Protein AF-A0ABC9Z195-F1 (afdb_monomer)

Sequence (83 aa):
MRMLQYLAVVAVVFAVNLMPAFGPPTVAVLVLFRLNWHLDPVVLVVTGALTSGTGRYLLAAATGRVRDRLSTRRKASLRAAKD

Secondary structure (DSSP, 8-state):
-HHHHHHHHHHHHHHHHHSSS-SPPHHHHHHHHHHHH---HHHHHHHHHHHHHHHHHHHHHHHHHHHHTS-HHHHHHHHHTT-

Structure (mmCIF, N/CA/C/O backbone):
data_AF-A0ABC9Z195-F1
#
_entry.id   AF-A0ABC9Z195-F1
#
loop_
_atom_site.group_PDB
_atom_site.id
_atom_site.type_symbol
_atom_site.label_atom_id
_atom_site.label_alt_id
_atom_site.label_comp_id
_atom_site.label_asym_id
_atom_site.label_entity_id
_atom_site.label_seq_id
_atom_site.pdbx_PDB_ins_code
_atom_site.Cartn_x
_atom_site.Cartn_y
_atom_site.Cartn_z
_atom_site.occupancy
_atom_site.B_iso_or_equiv
_atom_site.auth_seq_id
_atom_site.auth_comp_id
_atom_site.auth_asym_id
_atom_site.auth_atom_id
_atom_site.pdbx_PDB_model_num
ATOM 1 N N . MET A 1 1 ? 21.615 -11.415 -11.989 1.00 60.06 1 MET A N 1
ATOM 2 C CA . MET A 1 1 ? 21.522 -10.082 -11.341 1.00 60.06 1 MET A CA 1
ATOM 3 C C . MET A 1 1 ? 20.120 -9.466 -11.343 1.00 60.06 1 MET A C 1
ATOM 5 O O . MET A 1 1 ? 19.742 -8.947 -10.305 1.00 60.06 1 MET A O 1
ATOM 9 N N . ARG A 1 2 ? 19.312 -9.564 -12.416 1.00 66.81 2 ARG A N 1
ATOM 10 C CA . ARG A 1 2 ? 17.952 -8.968 -12.450 1.00 66.81 2 ARG A CA 1
ATOM 11 C C . ARG A 1 2 ? 17.009 -9.447 -11.333 1.00 66.81 2 ARG A C 1
ATOM 13 O O . ARG A 1 2 ? 16.258 -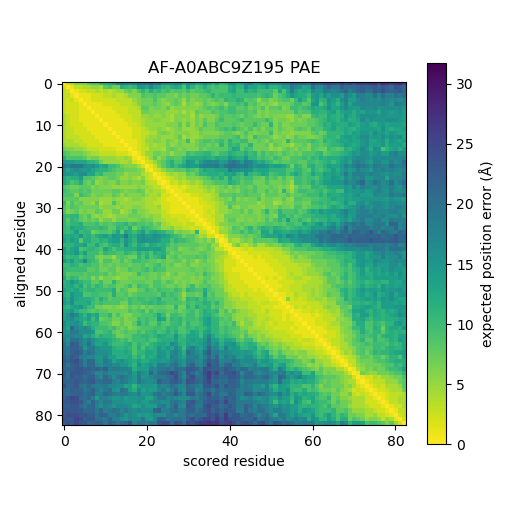8.658 -10.781 1.00 66.81 2 ARG A O 1
ATOM 20 N N . MET A 1 3 ? 17.093 -10.717 -10.935 1.00 73.56 3 MET A N 1
ATOM 21 C CA . MET A 1 3 ? 16.233 -11.288 -9.885 1.00 73.56 3 MET A CA 1
ATOM 22 C C . MET A 1 3 ? 16.424 -10.638 -8.502 1.00 73.56 3 MET A C 1
ATOM 24 O O . MET A 1 3 ? 15.448 -10.414 -7.794 1.00 73.56 3 MET A O 1
ATOM 28 N N . LEU A 1 4 ? 17.657 -10.256 -8.146 1.00 80.12 4 LEU A N 1
ATOM 29 C CA . LEU A 1 4 ? 17.936 -9.525 -6.901 1.00 80.12 4 LEU A CA 1
ATOM 30 C C . LEU A 1 4 ? 17.316 -8.121 -6.911 1.00 80.12 4 LEU A C 1
ATOM 32 O O . LEU A 1 4 ? 16.858 -7.648 -5.877 1.00 80.12 4 LEU A O 1
ATOM 36 N N . GLN A 1 5 ? 17.254 -7.475 -8.078 1.00 76.69 5 GLN A N 1
ATOM 37 C CA . GLN A 1 5 ? 16.648 -6.150 -8.227 1.00 76.69 5 GLN A CA 1
ATOM 38 C C . GLN A 1 5 ? 15.132 -6.218 -8.015 1.00 76.69 5 GLN A C 1
ATOM 40 O O . GLN A 1 5 ? 14.588 -5.399 -7.283 1.00 76.69 5 GLN A O 1
ATOM 45 N N . TYR A 1 6 ? 14.458 -7.236 -8.562 1.00 72.94 6 TYR A N 1
ATOM 46 C CA . TYR A 1 6 ? 13.029 -7.453 -8.309 1.00 72.94 6 TYR A CA 1
ATOM 47 C C . TYR A 1 6 ? 12.733 -7.743 -6.831 1.00 72.94 6 TYR A C 1
ATOM 49 O O . TYR A 1 6 ? 11.783 -7.189 -6.281 1.00 72.94 6 TYR A O 1
ATOM 57 N N . LEU A 1 7 ? 13.567 -8.543 -6.159 1.00 79.25 7 LEU A N 1
ATOM 58 C CA . LEU A 1 7 ? 13.429 -8.783 -4.717 1.00 79.25 7 LEU A CA 1
ATOM 59 C C . LEU A 1 7 ? 13.634 -7.505 -3.894 1.00 79.25 7 LEU A C 1
ATOM 61 O O . LEU A 1 7 ? 12.893 -7.272 -2.942 1.00 79.25 7 LEU A O 1
ATOM 65 N N . ALA A 1 8 ? 14.587 -6.652 -4.278 1.00 81.19 8 ALA A N 1
ATOM 66 C CA . ALA A 1 8 ? 14.800 -5.361 -3.631 1.00 81.19 8 ALA A CA 1
ATOM 67 C C . ALA A 1 8 ? 13.588 -4.426 -3.797 1.00 81.19 8 ALA A C 1
ATOM 69 O O . ALA A 1 8 ? 13.169 -3.807 -2.820 1.00 81.19 8 ALA A O 1
ATOM 70 N N . VAL A 1 9 ? 12.974 -4.375 -4.989 1.00 77.81 9 VAL A N 1
ATOM 71 C CA . VAL A 1 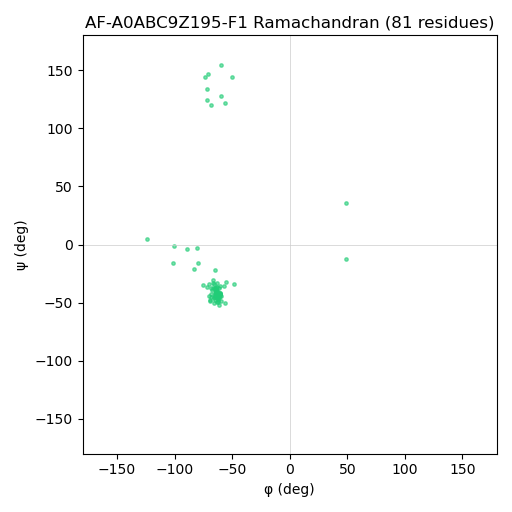9 ? 11.719 -3.627 -5.218 1.00 77.81 9 VAL A CA 1
ATOM 72 C C . VAL A 1 9 ? 10.639 -4.114 -4.259 1.00 77.81 9 VAL A C 1
ATOM 74 O O . VAL A 1 9 ? 10.015 -3.306 -3.577 1.00 77.81 9 VAL A O 1
ATOM 77 N N . VAL A 1 10 ? 10.435 -5.433 -4.184 1.00 77.50 10 VAL A N 1
ATOM 78 C CA . VAL A 1 10 ? 9.421 -6.039 -3.315 1.00 77.50 10 VAL A CA 1
ATOM 79 C C . VAL A 1 10 ? 9.689 -5.690 -1.855 1.00 77.50 10 VAL A C 1
ATOM 81 O O . VAL A 1 10 ? 8.789 -5.212 -1.173 1.00 77.50 10 VAL A O 1
ATOM 84 N N . ALA A 1 11 ? 10.923 -5.856 -1.380 1.00 80.62 11 ALA A N 1
ATOM 85 C CA . ALA A 1 11 ? 11.283 -5.559 0.003 1.00 80.62 11 ALA A CA 1
ATOM 86 C C . ALA A 1 11 ? 11.042 -4.082 0.362 1.00 80.62 11 ALA A C 1
ATOM 88 O O . ALA A 1 11 ? 10.452 -3.793 1.403 1.00 80.62 11 ALA A O 1
ATOM 89 N N . VAL A 1 12 ? 11.432 -3.148 -0.512 1.00 80.25 12 VAL A N 1
ATOM 90 C CA . VAL A 1 12 ? 11.243 -1.708 -0.278 1.00 80.25 12 VAL A CA 1
ATOM 91 C C . VAL A 1 12 ? 9.767 -1.328 -0.344 1.00 80.25 12 VAL A C 1
ATOM 93 O O . VAL A 1 12 ? 9.270 -0.664 0.562 1.00 80.25 12 VAL A O 1
ATOM 96 N N . VAL A 1 13 ? 9.035 -1.767 -1.372 1.00 75.75 13 VAL A N 1
ATOM 97 C CA . VAL A 1 13 ? 7.597 -1.477 -1.513 1.00 75.75 13 VAL A CA 1
ATOM 98 C C . VAL A 1 13 ? 6.806 -2.050 -0.338 1.00 75.75 13 VAL A C 1
ATOM 100 O O . VAL A 1 13 ? 5.878 -1.400 0.149 1.00 75.75 13 VAL A O 1
ATOM 103 N N . PHE A 1 14 ? 7.192 -3.232 0.143 1.00 75.31 14 PHE A N 1
ATOM 104 C CA . PHE A 1 14 ? 6.608 -3.860 1.320 1.00 75.31 14 PHE A CA 1
ATOM 105 C C . PHE A 1 14 ? 6.899 -3.059 2.592 1.00 75.31 14 PHE A C 1
ATOM 107 O O . PHE A 1 14 ? 5.967 -2.718 3.315 1.00 75.31 14 PHE A O 1
ATOM 114 N N . ALA A 1 15 ? 8.162 -2.695 2.839 1.00 76.31 15 ALA A N 1
ATOM 115 C CA . ALA A 1 15 ? 8.561 -1.914 4.010 1.00 76.31 15 ALA A CA 1
ATOM 116 C C . ALA A 1 15 ? 7.879 -0.536 4.050 1.00 76.31 15 ALA A C 1
ATOM 118 O O . ALA A 1 15 ? 7.363 -0.125 5.088 1.00 7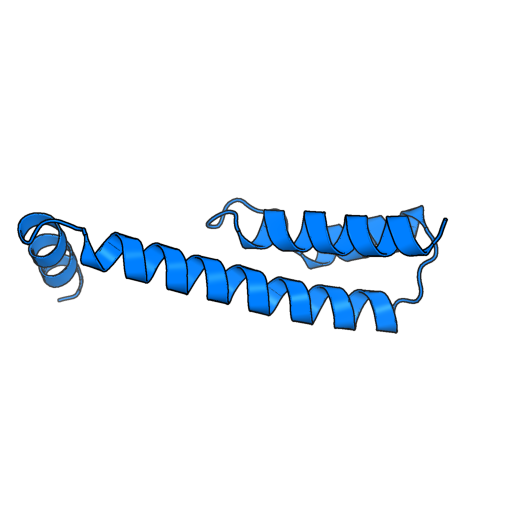6.31 15 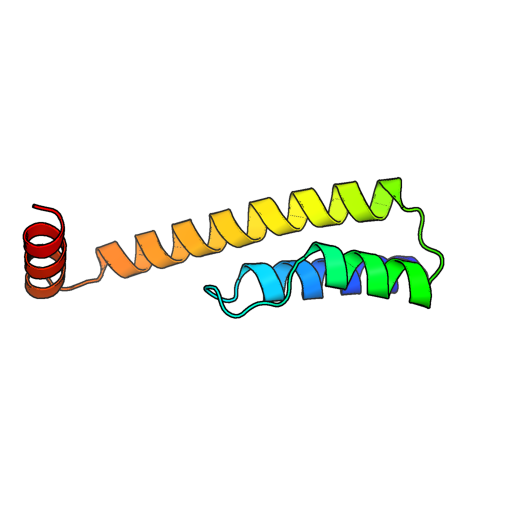ALA A O 1
ATOM 119 N N . VAL A 1 16 ? 7.800 0.142 2.902 1.00 75.06 16 VAL A N 1
ATOM 120 C CA . VAL A 1 16 ? 7.104 1.427 2.755 1.00 75.06 16 VAL A CA 1
ATOM 121 C C . VAL A 1 16 ? 5.606 1.290 3.036 1.00 75.06 16 VAL A C 1
ATOM 123 O O . VAL A 1 16 ? 5.033 2.165 3.676 1.00 75.06 16 VAL A O 1
ATOM 126 N N . ASN A 1 17 ? 4.966 0.194 2.610 1.00 70.69 17 ASN A N 1
ATOM 127 C CA . ASN A 1 17 ? 3.545 -0.047 2.898 1.00 70.69 17 ASN A CA 1
ATOM 128 C C . ASN A 1 17 ? 3.274 -0.581 4.310 1.00 70.69 17 ASN A C 1
ATOM 130 O O . ASN A 1 17 ? 2.130 -0.532 4.761 1.00 70.69 17 ASN A O 1
ATOM 134 N N . LEU A 1 18 ? 4.300 -1.070 5.008 1.00 67.44 18 LEU A N 1
ATOM 135 C CA . LEU A 1 18 ? 4.223 -1.443 6.417 1.00 67.44 18 LEU A CA 1
ATOM 136 C C . LEU A 1 18 ? 4.396 -0.223 7.340 1.00 67.44 18 LEU A C 1
ATOM 138 O O . LEU A 1 18 ? 3.958 -0.256 8.489 1.00 67.44 18 LEU A O 1
ATOM 142 N N . MET A 1 19 ? 4.990 0.869 6.847 1.00 67.94 19 MET A N 1
ATOM 143 C CA . MET A 1 19 ? 5.036 2.139 7.570 1.00 67.94 19 MET A CA 1
ATOM 144 C C . MET A 1 19 ? 3.646 2.806 7.597 1.00 67.94 19 MET A C 1
ATOM 146 O O . MET A 1 19 ? 3.070 3.078 6.541 1.00 67.94 19 MET A O 1
ATOM 150 N N . PRO A 1 20 ? 3.098 3.136 8.781 1.00 62.34 20 PRO A N 1
ATOM 151 C CA . PRO A 1 20 ? 1.842 3.877 8.881 1.00 62.34 20 PRO A CA 1
ATOM 152 C C . PRO A 1 20 ? 2.040 5.308 8.371 1.00 62.34 20 PRO A C 1
ATOM 154 O O . PRO A 1 20 ? 2.865 5.996 8.944 1.00 62.34 20 PRO A O 1
ATOM 157 N N . ALA A 1 21 ? 1.310 5.744 7.334 1.00 61.97 21 ALA A N 1
ATOM 158 C CA . ALA A 1 21 ? 1.208 7.111 6.762 1.00 61.97 21 ALA A CA 1
ATOM 159 C C . ALA A 1 21 ? 2.501 7.917 6.450 1.00 61.97 21 ALA A C 1
ATOM 161 O O . ALA A 1 21 ? 2.425 8.913 5.739 1.00 61.97 21 ALA A O 1
ATOM 162 N N . PHE A 1 22 ? 3.673 7.492 6.918 1.00 64.62 22 PHE A N 1
ATOM 163 C CA . PHE A 1 22 ? 4.959 8.183 6.815 1.00 64.62 22 PHE A CA 1
ATOM 164 C C . PHE A 1 22 ? 5.846 7.627 5.692 1.00 64.62 22 PHE A C 1
ATOM 166 O O . PHE A 1 22 ? 6.961 8.103 5.490 1.00 64.62 22 PHE A O 1
ATOM 173 N N . GLY A 1 23 ? 5.380 6.605 4.971 1.00 65.75 23 GLY A N 1
ATOM 174 C CA . GLY A 1 23 ? 6.106 6.041 3.840 1.00 65.75 23 GLY A CA 1
ATOM 175 C C . GLY A 1 23 ? 6.064 6.964 2.609 1.00 65.75 23 GLY A C 1
ATOM 176 O O . GLY A 1 23 ? 5.031 7.585 2.348 1.00 65.75 23 GLY A O 1
ATOM 177 N N . PRO A 1 24 ? 7.146 7.045 1.812 1.00 66.56 24 PRO A N 1
ATOM 178 C CA . PRO A 1 24 ? 7.137 7.749 0.530 1.00 66.56 24 PRO A CA 1
ATOM 179 C C . PRO A 1 24 ? 6.100 7.148 -0.440 1.00 66.56 24 PRO A C 1
ATOM 181 O O . PRO A 1 24 ? 5.768 5.962 -0.342 1.00 66.56 24 PRO A O 1
ATOM 184 N N . PRO A 1 25 ? 5.586 7.922 -1.414 1.00 74.62 25 PRO A N 1
ATOM 185 C CA . PRO A 1 25 ? 4.593 7.419 -2.357 1.00 74.62 25 PRO A CA 1
ATOM 186 C C . PRO A 1 25 ? 5.150 6.227 -3.144 1.00 74.62 25 PRO A C 1
ATOM 188 O O . PRO A 1 25 ? 6.210 6.318 -3.764 1.00 74.62 25 PRO A O 1
ATOM 191 N N . THR A 1 26 ? 4.416 5.108 -3.162 1.00 74.50 26 THR A N 1
ATOM 192 C CA . THR A 1 26 ? 4.850 3.854 -3.811 1.00 74.50 26 THR A CA 1
ATOM 193 C C . THR A 1 26 ? 5.206 4.060 -5.286 1.00 74.50 26 THR A C 1
ATOM 195 O O . THR A 1 26 ? 6.134 3.440 -5.792 1.00 74.50 26 THR A O 1
ATOM 198 N N . VAL A 1 27 ? 4.529 4.993 -5.959 1.00 73.81 27 VAL A N 1
ATOM 199 C CA . VAL A 1 27 ? 4.832 5.390 -7.341 1.00 73.81 27 VAL A CA 1
ATOM 200 C C . VAL A 1 27 ? 6.251 5.951 -7.474 1.00 73.81 27 VAL A C 1
ATOM 202 O O . VAL A 1 27 ? 6.958 5.564 -8.398 1.00 73.81 27 VAL A O 1
ATOM 205 N 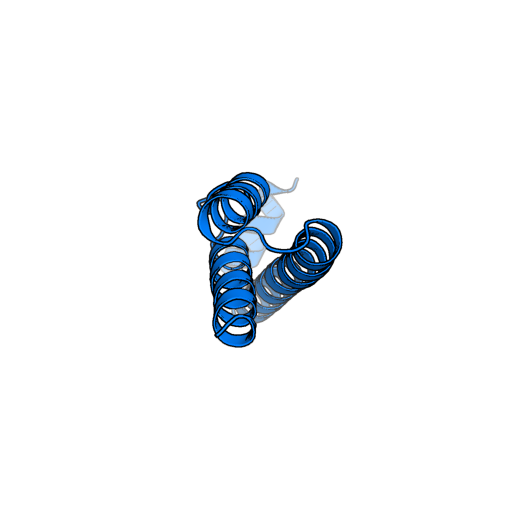N . ALA A 1 28 ? 6.713 6.793 -6.543 1.00 76.25 28 ALA A N 1
ATOM 206 C CA . ALA A 1 28 ? 8.070 7.344 -6.585 1.00 76.25 28 ALA A CA 1
ATOM 207 C C . ALA A 1 28 ? 9.136 6.254 -6.418 1.00 76.25 28 ALA A C 1
ATOM 209 O O . ALA A 1 28 ? 10.154 6.277 -7.107 1.00 76.25 28 ALA A O 1
ATOM 210 N N . VAL A 1 29 ? 8.869 5.259 -5.565 1.00 75.06 29 VAL A N 1
ATOM 211 C CA . VAL A 1 29 ? 9.736 4.084 -5.412 1.00 75.06 29 VAL A CA 1
ATOM 212 C C . VAL A 1 29 ? 9.824 3.325 -6.739 1.00 75.06 29 VAL A C 1
ATOM 214 O O . VAL A 1 29 ? 10.918 3.110 -7.249 1.00 75.06 29 VAL A O 1
ATOM 217 N N . LEU A 1 30 ? 8.691 2.983 -7.359 1.00 75.50 30 LEU A N 1
ATOM 218 C CA . LEU A 1 30 ? 8.679 2.258 -8.636 1.00 75.50 30 LEU A CA 1
ATOM 219 C C . LEU A 1 30 ? 9.381 3.043 -9.758 1.00 75.50 30 LEU A C 1
ATOM 221 O O . LEU A 1 30 ? 10.159 2.469 -10.518 1.00 75.50 30 LEU A O 1
ATOM 225 N N . VAL A 1 31 ? 9.169 4.358 -9.838 1.00 75.75 31 VAL A N 1
ATOM 226 C CA . VAL A 1 31 ? 9.836 5.220 -10.827 1.00 75.75 31 VAL A CA 1
ATOM 227 C C . VAL A 1 31 ? 11.356 5.229 -10.627 1.00 75.75 31 VAL A C 1
ATOM 229 O O . VAL A 1 31 ? 12.089 5.089 -11.606 1.00 75.75 31 VAL A O 1
ATOM 232 N N . LEU A 1 32 ? 11.843 5.309 -9.383 1.00 76.75 32 LEU A N 1
ATOM 233 C CA . LEU A 1 32 ? 13.276 5.257 -9.069 1.00 76.75 32 LEU A CA 1
ATOM 234 C C . LEU A 1 32 ? 13.916 3.931 -9.507 1.00 76.75 32 LEU A C 1
ATOM 236 O O . LEU A 1 32 ? 14.998 3.930 -10.100 1.00 76.75 32 LEU A O 1
ATOM 240 N N . PHE A 1 33 ? 13.239 2.808 -9.247 1.00 70.56 33 PHE A N 1
ATOM 241 C CA . PHE A 1 33 ? 13.702 1.478 -9.652 1.00 70.56 33 PHE A CA 1
ATOM 242 C C . PHE A 1 33 ? 13.695 1.303 -11.178 1.00 70.56 33 PHE A C 1
ATOM 244 O O . PHE A 1 33 ? 14.624 0.713 -11.733 1.00 70.56 33 PHE A O 1
ATOM 251 N N . ARG A 1 34 ? 12.694 1.862 -11.873 1.00 73.69 34 ARG A N 1
ATOM 252 C CA . ARG A 1 34 ? 12.652 1.887 -13.342 1.00 73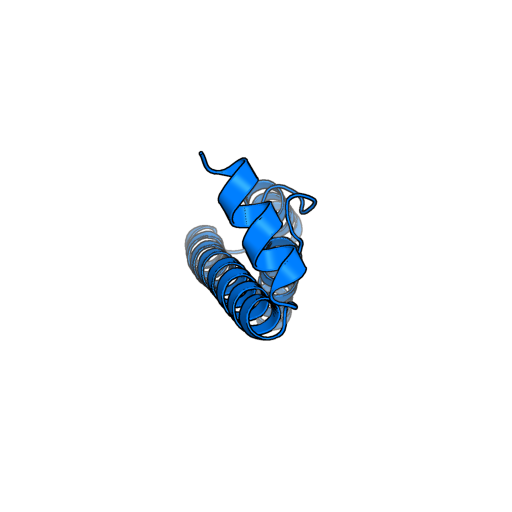.69 34 ARG A CA 1
ATOM 253 C C . ARG A 1 34 ? 13.822 2.683 -13.925 1.00 73.69 34 ARG A C 1
ATOM 255 O O . ARG A 1 34 ? 14.466 2.192 -14.849 1.00 73.69 34 ARG A O 1
ATOM 262 N N . LEU A 1 35 ? 14.104 3.873 -13.381 1.00 76.00 35 LEU A N 1
ATOM 263 C CA . LEU A 1 35 ? 15.207 4.727 -13.838 1.00 76.00 35 LEU A CA 1
ATOM 264 C C . LEU A 1 35 ? 16.582 4.084 -13.610 1.00 76.00 35 LEU A C 1
ATOM 266 O O . LEU A 1 35 ? 17.444 4.182 -14.475 1.00 76.00 35 LEU A O 1
ATOM 270 N N . ASN A 1 36 ? 16.786 3.420 -12.467 1.00 76.00 36 ASN A N 1
ATOM 271 C CA . ASN A 1 36 ? 18.091 2.846 -12.123 1.00 76.00 36 ASN A CA 1
ATOM 272 C C . ASN A 1 36 ? 18.419 1.561 -12.894 1.00 76.00 36 ASN A C 1
ATOM 274 O O . ASN A 1 36 ? 19.581 1.327 -13.214 1.00 76.00 36 ASN A O 1
ATOM 278 N N . TRP A 1 37 ? 17.424 0.715 -13.185 1.00 66.81 37 TRP A N 1
ATOM 279 C CA . TRP A 1 37 ? 17.688 -0.651 -13.659 1.00 66.81 37 TRP A CA 1
ATOM 280 C C . TRP A 1 37 ? 17.039 -1.034 -14.994 1.00 66.81 37 TRP A C 1
ATOM 282 O O . TRP A 1 37 ? 17.179 -2.186 -15.401 1.00 66.81 37 TRP A O 1
ATOM 292 N N . HIS A 1 38 ? 16.371 -0.106 -15.700 1.00 67.50 38 HIS A N 1
ATOM 293 C CA . HIS A 1 38 ? 15.693 -0.377 -16.985 1.00 67.50 38 HIS A CA 1
ATOM 294 C C . HIS A 1 38 ? 14.791 -1.628 -16.931 1.00 67.50 38 HIS A C 1
ATOM 296 O O . HIS A 1 38 ? 14.699 -2.414 -17.874 1.00 67.50 38 HIS A O 1
ATOM 302 N N . LEU A 1 39 ? 14.153 -1.840 -15.779 1.00 66.69 39 LEU A N 1
ATOM 303 C CA . LEU A 1 39 ? 13.274 -2.981 -15.551 1.00 66.69 39 LEU A CA 1
ATOM 304 C C . LEU A 1 39 ? 11.985 -2.811 -16.354 1.00 66.69 39 LEU A C 1
ATOM 306 O O . LEU A 1 39 ? 11.494 -1.692 -16.529 1.00 66.69 39 LEU A O 1
ATOM 310 N N . ASP A 1 40 ? 11.430 -3.937 -16.807 1.00 75.19 40 ASP A N 1
ATOM 311 C CA . ASP A 1 40 ? 10.167 -3.942 -17.536 1.00 75.19 40 ASP A CA 1
ATOM 312 C C . ASP A 1 40 ? 9.057 -3.265 -16.702 1.00 75.19 40 ASP A C 1
ATOM 314 O O . ASP A 1 40 ? 8.801 -3.680 -15.562 1.00 75.19 40 ASP A O 1
ATOM 318 N N . PRO A 1 41 ? 8.415 -2.206 -17.228 1.00 73.69 41 PRO A N 1
ATOM 319 C CA . PRO A 1 41 ? 7.461 -1.412 -16.466 1.00 73.69 41 PRO A CA 1
ATOM 320 C C . PRO A 1 41 ? 6.199 -2.189 -16.093 1.00 73.69 41 PRO A C 1
ATOM 322 O O . PRO A 1 41 ? 5.631 -1.923 -15.035 1.00 73.69 41 PRO A O 1
ATOM 325 N N . VAL A 1 42 ? 5.769 -3.153 -16.911 1.00 77.25 42 VAL A N 1
ATOM 326 C CA . VAL A 1 42 ? 4.559 -3.939 -16.641 1.00 77.25 42 VAL A CA 1
ATOM 327 C C . VAL A 1 42 ? 4.807 -4.846 -15.444 1.00 77.25 42 VAL A C 1
ATOM 329 O O . VAL A 1 42 ? 4.040 -4.825 -14.480 1.00 77.25 42 VAL A O 1
ATOM 332 N N . VAL A 1 43 ? 5.929 -5.571 -15.452 1.00 74.88 43 VAL A N 1
ATOM 333 C CA . VAL A 1 43 ? 6.318 -6.440 -14.331 1.00 74.88 43 VAL A CA 1
ATOM 334 C C . VAL A 1 43 ? 6.486 -5.623 -13.050 1.00 74.88 43 VAL A C 1
ATOM 336 O O . VAL A 1 43 ? 6.021 -6.033 -11.987 1.00 74.88 43 VAL A O 1
ATOM 339 N N . LEU A 1 44 ? 7.101 -4.442 -13.134 1.00 76.06 44 LEU A N 1
ATOM 340 C CA . LEU A 1 44 ? 7.337 -3.583 -11.976 1.00 76.06 44 LEU A CA 1
ATOM 341 C C . LEU A 1 44 ? 6.032 -3.065 -11.349 1.00 76.06 44 LEU A C 1
ATOM 343 O O . LEU A 1 44 ? 5.883 -3.106 -10.128 1.00 76.06 44 LEU A O 1
ATOM 347 N N . VAL 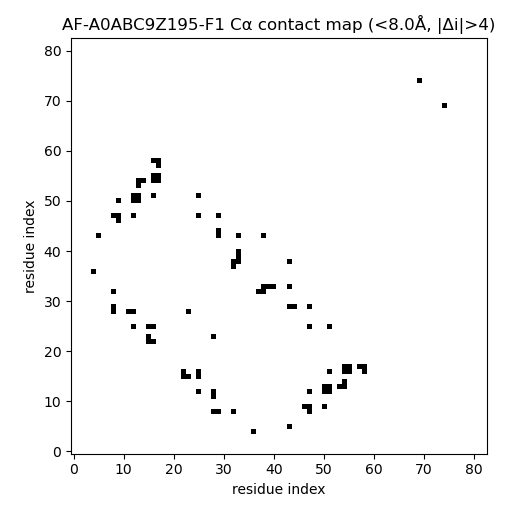A 1 45 ? 5.077 -2.617 -12.170 1.00 76.62 45 VAL A N 1
ATOM 348 C CA . VAL A 1 45 ? 3.775 -2.119 -11.700 1.00 76.62 45 VAL A CA 1
ATOM 349 C C . VAL A 1 45 ? 2.935 -3.245 -11.109 1.00 76.62 45 VAL A C 1
ATOM 351 O O . VAL A 1 45 ? 2.388 -3.068 -10.023 1.00 76.62 45 VAL A O 1
ATOM 354 N N . VAL A 1 46 ? 2.865 -4.409 -11.765 1.00 79.69 46 VAL A N 1
ATOM 355 C CA . VAL A 1 46 ? 2.094 -5.559 -11.261 1.00 79.69 46 VAL A CA 1
ATOM 356 C C . VAL A 1 46 ? 2.660 -6.038 -9.926 1.00 79.69 46 VAL A C 1
ATOM 358 O O . VAL A 1 46 ? 1.923 -6.164 -8.948 1.00 79.69 46 VAL A O 1
ATOM 361 N N . THR A 1 47 ? 3.979 -6.234 -9.851 1.00 75.69 47 THR A N 1
ATOM 362 C CA . THR A 1 47 ? 4.633 -6.688 -8.616 1.00 75.69 47 THR A CA 1
ATOM 363 C C . THR A 1 47 ? 4.490 -5.635 -7.514 1.00 75.69 47 THR A C 1
ATOM 365 O O . THR A 1 47 ? 4.099 -5.958 -6.396 1.00 75.69 47 THR A O 1
ATOM 368 N N . GLY A 1 48 ? 4.706 -4.355 -7.837 1.00 74.38 48 GLY A N 1
ATOM 369 C CA . GLY A 1 48 ? 4.542 -3.241 -6.905 1.00 74.38 48 GLY A CA 1
ATOM 370 C C . GLY A 1 48 ? 3.117 -3.100 -6.366 1.00 74.38 48 GLY A C 1
ATOM 371 O O . GLY A 1 48 ? 2.936 -2.898 -5.166 1.00 74.38 48 GLY A O 1
ATOM 372 N N . ALA A 1 49 ? 2.100 -3.246 -7.218 1.00 79.00 49 ALA A N 1
ATOM 373 C CA . ALA A 1 49 ? 0.695 -3.176 -6.824 1.00 79.00 49 ALA A CA 1
ATOM 374 C C . ALA A 1 49 ? 0.307 -4.332 -5.890 1.00 79.00 49 ALA A C 1
ATOM 376 O O . ALA A 1 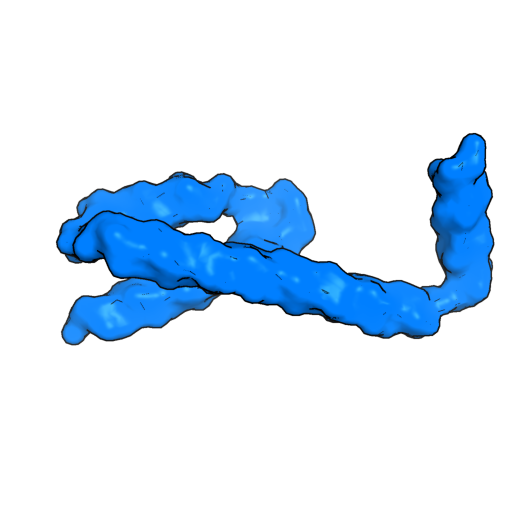49 ? -0.293 -4.095 -4.839 1.00 79.00 49 ALA A O 1
ATOM 377 N N . LEU A 1 50 ? 0.706 -5.563 -6.230 1.00 78.94 50 LEU A N 1
ATOM 378 C CA . LEU A 1 50 ? 0.448 -6.747 -5.407 1.00 78.94 50 LEU A CA 1
ATOM 379 C C . LEU A 1 50 ? 1.138 -6.645 -4.043 1.00 78.94 50 LEU A C 1
ATOM 381 O O . LEU A 1 50 ? 0.506 -6.865 -3.006 1.00 78.94 50 LEU A O 1
ATOM 385 N N . THR A 1 51 ? 2.413 -6.250 -4.020 1.00 76.94 51 THR A N 1
ATOM 386 C CA . THR A 1 51 ? 3.161 -6.054 -2.773 1.00 76.94 51 THR A CA 1
ATOM 387 C C . THR A 1 51 ? 2.566 -4.924 -1.928 1.00 76.94 51 THR A C 1
ATOM 389 O O . THR A 1 51 ? 2.446 -5.072 -0.713 1.00 76.94 51 THR A O 1
ATOM 392 N N . SER A 1 52 ? 2.142 -3.823 -2.553 1.00 74.56 52 SER A N 1
ATOM 393 C CA . SER A 1 52 ? 1.525 -2.677 -1.874 1.00 74.56 52 SER A CA 1
ATOM 394 C C . SER A 1 52 ? 0.197 -3.041 -1.202 1.00 74.56 52 SER A C 1
ATOM 396 O O . SER A 1 52 ? 0.013 -2.795 -0.006 1.00 74.56 52 SER A O 1
ATOM 398 N N . GLY A 1 53 ? -0.700 -3.711 -1.937 1.00 75.38 53 GLY A N 1
ATOM 399 C CA . GLY A 1 53 ? -1.971 -4.196 -1.394 1.00 75.38 53 GLY A CA 1
ATOM 400 C C . GLY A 1 53 ? -1.769 -5.175 -0.236 1.00 75.38 53 GLY A C 1
ATOM 401 O O . GLY A 1 53 ? -2.385 -5.029 0.821 1.00 75.38 53 GLY A O 1
ATOM 402 N N . THR A 1 54 ? -0.834 -6.115 -0.397 1.00 76.50 54 THR A N 1
ATOM 403 C CA . THR A 1 54 ? -0.507 -7.107 0.638 1.00 76.50 54 THR A CA 1
ATOM 404 C C . THR A 1 54 ? 0.092 -6.456 1.890 1.00 76.50 54 THR A C 1
ATOM 406 O O . THR A 1 54 ? -0.292 -6.810 3.003 1.00 76.50 54 THR A O 1
ATOM 409 N N . GLY A 1 55 ? 0.983 -5.468 1.735 1.00 75.00 55 GLY A N 1
ATOM 410 C CA . GLY A 1 55 ? 1.598 -4.746 2.854 1.00 75.00 55 GLY A CA 1
ATOM 411 C C . GLY A 1 55 ? 0.571 -4.007 3.715 1.00 75.00 55 GLY A C 1
ATOM 412 O O . GLY A 1 55 ? 0.569 -4.157 4.937 1.00 75.00 55 GLY A O 1
ATOM 413 N N . ARG A 1 56 ? -0.373 -3.290 3.090 1.00 77.31 56 ARG A N 1
ATOM 414 C CA . ARG A 1 56 ? -1.453 -2.599 3.820 1.00 77.31 56 ARG A CA 1
ATOM 415 C C . ARG A 1 56 ? -2.426 -3.561 4.486 1.00 77.31 56 ARG A C 1
ATOM 417 O O . ARG A 1 56 ? -2.859 -3.299 5.606 1.00 77.31 56 ARG A O 1
ATOM 424 N N . TYR A 1 57 ? -2.758 -4.668 3.822 1.00 76.75 57 TYR A N 1
ATOM 425 C CA . TYR A 1 57 ? -3.607 -5.700 4.411 1.00 76.75 57 TYR A CA 1
ATOM 426 C C . TYR A 1 57 ? -2.955 -6.317 5.653 1.00 76.75 57 TYR A C 1
ATOM 428 O O . TYR A 1 57 ? -3.595 -6.426 6.698 1.00 76.75 57 TYR A O 1
ATOM 436 N N . LEU A 1 58 ? -1.662 -6.646 5.575 1.00 78.06 58 LEU A N 1
ATOM 437 C CA . LEU A 1 58 ? -0.898 -7.150 6.716 1.00 78.06 58 LEU A CA 1
ATOM 438 C C . LEU A 1 58 ?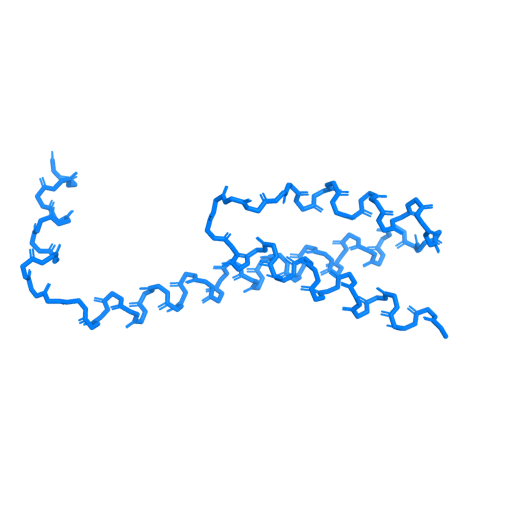 -0.803 -6.125 7.843 1.00 78.06 58 LEU A C 1
ATOM 440 O O . LEU A 1 58 ? -0.972 -6.498 9.002 1.00 78.06 58 LEU A O 1
ATOM 444 N N . LEU A 1 59 ? -0.596 -4.844 7.524 1.00 75.69 59 LEU A N 1
ATOM 445 C CA . LEU A 1 59 ? -0.583 -3.785 8.529 1.00 75.69 59 LEU A CA 1
ATOM 446 C C . LEU A 1 59 ? -1.946 -3.673 9.224 1.00 75.69 59 LEU A C 1
ATOM 448 O O . LEU A 1 59 ? -2.007 -3.692 10.449 1.00 75.69 59 LEU A O 1
ATOM 452 N N . ALA A 1 60 ? -3.045 -3.651 8.467 1.00 77.00 60 ALA A N 1
ATOM 453 C CA . ALA A 1 60 ? -4.397 -3.612 9.018 1.00 77.00 60 ALA A CA 1
ATOM 454 C C . ALA A 1 60 ? -4.714 -4.849 9.878 1.00 77.00 60 ALA A C 1
ATOM 456 O O . ALA A 1 60 ? -5.282 -4.715 10.964 1.00 77.00 60 ALA A O 1
ATOM 457 N N . ALA A 1 61 ? -4.306 -6.042 9.439 1.00 75.31 61 ALA A N 1
ATOM 458 C CA . ALA A 1 61 ? -4.465 -7.279 10.199 1.00 75.31 61 ALA A CA 1
ATOM 459 C C . ALA A 1 61 ? -3.632 -7.265 11.493 1.00 75.31 61 ALA A C 1
ATOM 461 O O . ALA A 1 61 ? -4.132 -7.635 12.558 1.00 75.31 61 ALA A O 1
ATOM 462 N N . ALA A 1 62 ? -2.390 -6.778 11.433 1.00 76.56 62 ALA A N 1
ATOM 463 C CA . ALA A 1 62 ? -1.518 -6.636 12.594 1.00 76.56 62 ALA A CA 1
ATOM 464 C C . ALA A 1 62 ? -2.078 -5.614 13.591 1.00 76.56 62 ALA A C 1
ATOM 466 O O . ALA A 1 62 ? -2.200 -5.914 14.780 1.00 76.56 62 ALA A O 1
ATOM 467 N N . THR A 1 63 ? -2.499 -4.435 13.124 1.00 76.38 63 THR A N 1
ATOM 468 C CA . THR A 1 63 ? -3.121 -3.411 13.973 1.00 76.38 63 THR A CA 1
ATOM 469 C C . THR A 1 63 ? -4.454 -3.894 14.547 1.00 76.38 63 THR A C 1
ATOM 471 O O . THR A 1 63 ? -4.733 -3.645 15.717 1.00 76.38 63 THR A O 1
ATOM 474 N N . GLY A 1 64 ? -5.253 -4.645 13.784 1.00 72.69 64 GLY A N 1
ATOM 475 C CA . GLY A 1 64 ? -6.472 -5.300 14.269 1.00 72.69 64 GLY A CA 1
ATOM 476 C C . GLY A 1 64 ? -6.190 -6.310 15.385 1.00 72.69 64 GLY A C 1
ATOM 477 O O . GLY A 1 64 ? -6.851 -6.290 16.422 1.00 72.69 64 GLY A O 1
ATOM 478 N N . ARG A 1 65 ? -5.141 -7.124 15.238 1.00 72.44 65 ARG A N 1
ATOM 479 C CA . ARG A 1 65 ? -4.726 -8.100 16.256 1.00 72.44 65 ARG A CA 1
ATOM 480 C C . ARG A 1 65 ? -4.136 -7.442 17.508 1.00 72.44 65 ARG A C 1
ATOM 482 O O . ARG A 1 65 ? -4.356 -7.921 18.619 1.00 72.44 65 ARG A O 1
ATOM 489 N N . VAL A 1 66 ? -3.434 -6.317 17.357 1.00 72.44 66 VAL A N 1
ATOM 490 C CA . VAL A 1 66 ? -2.989 -5.478 18.486 1.00 72.44 66 VAL A CA 1
ATOM 491 C C . VAL A 1 66 ? -4.184 -4.802 19.163 1.00 72.44 66 VAL A C 1
ATOM 493 O O . VAL A 1 66 ? -4.224 -4.722 20.391 1.00 72.44 66 VAL A O 1
ATOM 496 N N . ARG A 1 67 ? -5.198 -4.379 18.395 1.00 64.69 67 ARG A N 1
ATOM 497 C CA . ARG A 1 67 ? -6.443 -3.804 18.923 1.00 64.69 67 ARG A CA 1
ATOM 498 C C . ARG A 1 67 ? -7.194 -4.783 19.816 1.00 64.69 67 ARG A C 1
ATOM 500 O O . ARG A 1 67 ? -7.753 -4.359 20.827 1.00 64.69 67 ARG A O 1
ATOM 507 N N . ASP A 1 68 ? -7.175 -6.075 19.509 1.00 65.81 68 ASP A N 1
ATOM 508 C CA . ASP A 1 68 ? -7.812 -7.075 20.371 1.00 65.81 68 ASP A CA 1
ATOM 509 C C . ASP A 1 68 ? -7.162 -7.135 21.758 1.00 65.81 68 ASP A C 1
ATOM 511 O O . ASP A 1 68 ? -7.883 -7.248 22.752 1.00 65.81 68 ASP A O 1
ATOM 515 N N . ARG A 1 69 ? -5.845 -6.895 21.846 1.00 69.25 69 ARG A N 1
ATOM 516 C CA . ARG A 1 69 ? -5.090 -6.768 23.106 1.00 69.25 69 ARG A CA 1
ATOM 517 C C . ARG A 1 69 ? -5.204 -5.401 23.796 1.00 69.25 69 ARG A C 1
ATOM 519 O O . ARG A 1 69 ? -4.661 -5.233 24.886 1.00 69.25 69 ARG A O 1
ATOM 526 N N . LEU A 1 70 ? -5.894 -4.414 23.216 1.00 66.56 70 LEU A N 1
ATOM 527 C CA . LEU A 1 70 ? -6.097 -3.124 23.884 1.00 66.56 70 LEU A CA 1
ATOM 528 C C . LEU A 1 70 ? -7.095 -3.253 25.045 1.00 66.56 70 LEU A C 1
ATOM 530 O O . LEU A 1 70 ? -8.182 -3.813 24.892 1.00 66.56 70 LEU A O 1
ATOM 534 N N . SER A 1 71 ? -6.729 -2.661 26.187 1.00 68.00 71 SER A N 1
ATOM 535 C CA . SER A 1 71 ? -7.585 -2.516 27.372 1.00 68.00 71 SER A CA 1
ATOM 536 C C . SER A 1 71 ? -8.955 -1.923 27.018 1.00 68.00 71 SER A C 1
ATOM 538 O O . SER A 1 71 ? -9.066 -1.017 26.184 1.00 68.00 71 SER A O 1
ATOM 540 N N . THR A 1 72 ? -9.994 -2.394 27.708 1.00 68.00 72 THR A N 1
ATOM 541 C CA . THR A 1 72 ? -11.382 -1.911 27.630 1.00 68.00 72 THR A CA 1
ATOM 542 C C . THR A 1 72 ? -11.489 -0.388 27.734 1.00 68.00 72 THR A C 1
ATOM 544 O O . THR A 1 72 ? -12.296 0.203 27.021 1.00 68.00 72 THR A O 1
ATOM 547 N N . ARG A 1 73 ? -10.615 0.269 28.514 1.00 68.75 73 ARG A N 1
ATOM 548 C CA . ARG A 1 73 ? -10.580 1.737 28.652 1.00 68.75 73 ARG A CA 1
ATOM 549 C C . ARG A 1 73 ? -10.229 2.450 27.342 1.00 68.75 73 ARG A C 1
ATOM 551 O O . ARG A 1 73 ? -10.870 3.431 26.994 1.00 68.75 73 ARG A O 1
ATOM 558 N N . ARG A 1 74 ? -9.261 1.928 26.575 1.00 67.94 74 ARG A N 1
ATOM 559 C CA . ARG A 1 74 ? -8.864 2.502 25.272 1.00 67.94 74 ARG A CA 1
ATOM 560 C C . ARG A 1 74 ? -9.928 2.253 24.204 1.00 67.94 74 ARG A C 1
ATOM 562 O O . ARG A 1 74 ? -10.191 3.134 23.396 1.00 67.94 74 ARG A O 1
ATOM 569 N N . LYS A 1 75 ? -10.589 1.089 24.233 1.00 72.69 75 LYS A N 1
ATOM 570 C CA . LYS A 1 75 ? -11.727 0.786 23.344 1.00 72.69 75 LYS A CA 1
ATOM 571 C C . LYS A 1 75 ? -12.930 1.700 23.623 1.00 72.69 75 LYS A C 1
ATOM 573 O O . LYS A 1 75 ? -13.581 2.126 22.675 1.00 72.69 75 LYS A O 1
ATOM 578 N N . ALA A 1 76 ? -13.198 2.023 24.891 1.00 73.06 76 ALA A N 1
ATOM 579 C CA . ALA A 1 76 ? -14.260 2.950 25.283 1.00 73.06 76 ALA A CA 1
ATOM 580 C C . ALA A 1 76 ? -13.985 4.385 24.803 1.00 73.06 76 ALA A C 1
ATOM 582 O O . ALA A 1 76 ? -14.862 4.989 24.196 1.00 73.06 76 ALA A O 1
ATOM 583 N N . SER A 1 77 ? -12.759 4.895 24.970 1.00 73.31 77 SER A N 1
ATOM 584 C CA . SER A 1 77 ? -12.381 6.220 24.453 1.00 73.31 77 SER A CA 1
ATOM 585 C C . SER A 1 77 ? -12.419 6.303 22.922 1.00 73.31 77 SER A C 1
ATOM 587 O O . SER A 1 77 ? -12.842 7.320 22.389 1.00 73.31 77 SER A O 1
ATOM 589 N N . LEU A 1 78 ? -12.035 5.236 22.203 1.00 72.12 78 LEU A N 1
ATOM 590 C CA . LEU A 1 78 ? -12.178 5.191 20.740 1.00 72.12 78 LEU A CA 1
ATOM 591 C C . LEU A 1 78 ? -13.643 5.175 20.279 1.00 72.12 78 LEU A C 1
ATOM 593 O O . LEU A 1 78 ? -13.929 5.689 19.204 1.00 72.12 78 LEU A O 1
ATOM 597 N N . ARG A 1 79 ? -14.556 4.562 21.048 1.00 75.94 79 ARG A N 1
ATOM 598 C CA . ARG A 1 79 ? -15.998 4.599 20.751 1.00 75.94 79 ARG A CA 1
ATOM 599 C C . ARG A 1 79 ? -16.575 5.990 20.997 1.00 75.94 79 ARG A C 1
ATOM 601 O O . ARG A 1 79 ? -17.263 6.492 20.128 1.00 75.94 79 ARG A O 1
ATOM 608 N N . ALA A 1 80 ? -16.208 6.622 22.110 1.00 75.38 80 ALA A N 1
ATOM 609 C CA . ALA A 1 80 ? -16.664 7.967 22.458 1.00 75.38 80 ALA A CA 1
ATOM 610 C C . ALA A 1 80 ? -16.188 9.065 21.488 1.00 75.38 80 ALA A C 1
ATOM 612 O O . ALA A 1 80 ? -16.795 10.120 21.440 1.00 75.38 80 ALA A O 1
ATOM 613 N N . ALA A 1 81 ? -15.104 8.838 20.740 1.00 73.31 81 ALA A N 1
ATOM 614 C CA . ALA A 1 81 ? -14.617 9.765 19.714 1.00 73.31 81 ALA A CA 1
ATOM 615 C C . ALA A 1 81 ? -15.222 9.518 18.317 1.00 73.31 81 ALA A C 1
ATOM 617 O O . ALA A 1 81 ? -14.856 10.207 17.366 1.00 73.31 81 ALA A O 1
ATOM 618 N N . LYS A 1 82 ? -16.048 8.473 18.164 1.00 68.31 82 LYS A N 1
ATOM 619 C CA . LYS A 1 82 ? -16.672 8.081 16.893 1.00 68.31 82 LYS A CA 1
ATOM 620 C C . LYS A 1 82 ? -18.140 8.535 16.793 1.00 68.31 82 LYS A C 1
ATOM 622 O O . LYS A 1 82 ? -18.671 8.516 15.685 1.00 68.31 82 LYS A O 1
ATOM 627 N N . ASP A 1 83 ? -18.738 8.909 17.924 1.00 51.34 83 ASP A N 1
ATOM 628 C CA . ASP A 1 83 ? -20.030 9.600 18.046 1.00 51.34 83 ASP A CA 1
ATOM 629 C C . ASP A 1 83 ? -19.801 11.120 18.092 1.00 51.34 83 ASP A C 1
ATOM 631 O O . ASP A 1 83 ? -20.651 11.858 17.547 1.00 51.34 83 ASP A O 1
#

Radius of gyration: 17.19 Å; Cα contacts (8 Å, |Δi|>4): 47; chains: 1; bounding box: 42×21×46 Å

Foldseek 3Di:
DVVVLLVVLLVLLLVLLLDPPPRDDLVVSLVVSCVPPVDDSVSSCVSSVVSNVVSNVVNVVVVVVVVVVDDPVVVVVVVVVVD

Solvent-accessible surface area (backbone atoms only — not comparable to full-atom values): 4694 Å² total; per-residue (Å²): 116,71,68,60,53,56,50,50,50,47,53,49,43,25,52,36,35,54,39,78,92,75,38,72,62,65,65,59,54,54,51,50,52,36,72,74,62,74,51,62,64,67,63,50,50,55,52,48,51,54,34,34,55,51,19,43,50,50,41,52,52,51,52,51,57,52,51,71,73,50,54,69,69,60,55,49,53,56,52,67,74,72,113

Mean predicted aligned error: 10.31 Å

pLDDT: mean 73.02, std 5.27, range [51.34, 81.19]

Organism: NCBI:txid37332